Protein AF-M1NC87-F1 (afdb_monomer)

pLDDT: mean 87.41, std 11.54, range [50.44, 95.81]

Mean predicted aligned error: 5.16 Å

Structure (mmCIF, N/CA/C/O backbone):
data_AF-M1NC87-F1
#
_entry.id   AF-M1NC87-F1
#
loop_
_atom_site.group_PDB
_atom_site.id
_atom_site.type_symbol
_atom_site.label_atom_id
_atom_site.label_alt_id
_atom_site.label_comp_id
_atom_site.label_asym_id
_atom_site.label_entity_id
_atom_site.label_seq_id
_atom_site.pdbx_PDB_ins_code
_atom_site.Cartn_x
_atom_site.Cartn_y
_atom_site.Cartn_z
_atom_site.occupancy
_atom_site.B_iso_or_equiv
_atom_site.auth_seq_id
_atom_site.auth_comp_id
_atom_site.auth_asym_id
_atom_site.auth_atom_id
_atom_site.pdbx_PDB_model_num
ATOM 1 N N . MET A 1 1 ? -3.401 2.325 9.669 1.00 79.31 1 MET A N 1
ATOM 2 C CA . MET A 1 1 ? -2.789 1.642 8.519 1.00 79.31 1 MET A CA 1
ATOM 3 C C . MET A 1 1 ? -1.846 2.608 7.843 1.00 79.31 1 MET A C 1
ATOM 5 O O . MET A 1 1 ? -2.294 3.644 7.360 1.00 79.31 1 MET A O 1
ATOM 9 N N . THR A 1 2 ? -0.558 2.305 7.863 1.00 89.88 2 THR A N 1
ATOM 10 C CA . THR A 1 2 ? 0.468 3.028 7.105 1.00 89.88 2 THR A CA 1
ATOM 11 C C . THR A 1 2 ? 0.716 2.341 5.760 1.00 89.88 2 THR A C 1
ATOM 13 O O . THR A 1 2 ? 0.399 1.163 5.581 1.00 89.88 2 THR A O 1
ATOM 16 N N .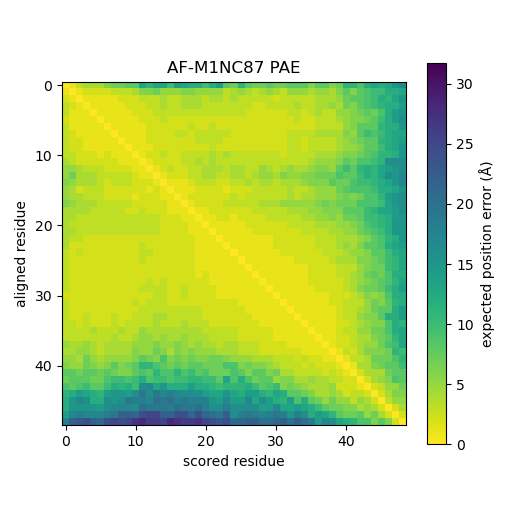 SER A 1 3 ? 1.332 3.048 4.809 1.00 88.56 3 SER A N 1
ATOM 17 C CA . SER A 1 3 ? 1.711 2.460 3.516 1.00 88.56 3 SER A CA 1
ATOM 18 C C . SER A 1 3 ? 2.655 1.261 3.670 1.00 88.56 3 SER A C 1
ATOM 20 O O . SER A 1 3 ? 2.559 0.312 2.900 1.00 88.56 3 SER A O 1
ATOM 22 N N . GLN A 1 4 ? 3.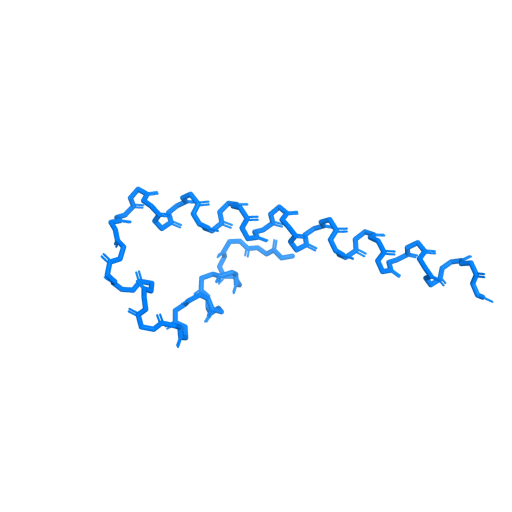538 1.264 4.675 1.00 91.19 4 GLN A N 1
ATOM 23 C CA . GLN A 1 4 ? 4.455 0.150 4.941 1.00 91.19 4 GLN A CA 1
ATOM 24 C C . GLN A 1 4 ? 3.713 -1.113 5.397 1.00 91.19 4 GLN A C 1
ATOM 26 O O . GLN A 1 4 ? 4.032 -2.210 4.944 1.00 91.19 4 GLN A O 1
ATOM 31 N N . GLU A 1 5 ? 2.698 -0.970 6.249 1.00 91.25 5 GLU A N 1
ATOM 32 C CA . GLU A 1 5 ? 1.849 -2.092 6.667 1.00 91.25 5 GLU A CA 1
ATOM 33 C C . GLU A 1 5 ? 1.040 -2.649 5.493 1.00 91.25 5 GLU A C 1
ATOM 35 O O . GLU A 1 5 ? 0.971 -3.863 5.314 1.00 91.25 5 GLU A O 1
ATOM 40 N N . ALA A 1 6 ? 0.486 -1.769 4.653 1.00 92.56 6 ALA A N 1
ATOM 41 C CA . ALA A 1 6 ? -0.220 -2.178 3.442 1.00 92.56 6 ALA A CA 1
ATOM 42 C C . ALA A 1 6 ? 0.694 -2.968 2.494 1.00 92.56 6 ALA A C 1
ATOM 44 O O . ALA A 1 6 ? 0.289 -4.006 1.984 1.00 92.56 6 ALA A O 1
ATOM 45 N N . ILE A 1 7 ? 1.948 -2.539 2.312 1.00 92.88 7 ILE A N 1
ATOM 46 C CA . ILE A 1 7 ? 2.932 -3.270 1.502 1.00 92.88 7 ILE A CA 1
ATOM 47 C C . ILE A 1 7 ? 3.174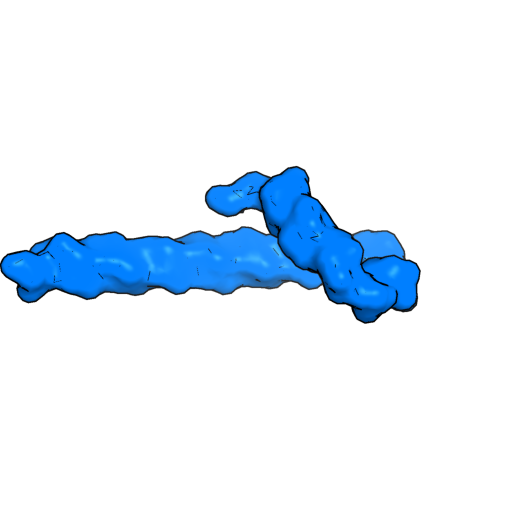 -4.677 2.058 1.00 92.88 7 ILE A C 1
ATOM 49 O O . ILE A 1 7 ? 3.152 -5.629 1.283 1.00 92.88 7 ILE A O 1
ATOM 53 N N . ARG A 1 8 ? 3.353 -4.831 3.379 1.00 93.31 8 ARG A N 1
ATOM 54 C CA . ARG A 1 8 ? 3.573 -6.150 4.004 1.00 93.31 8 ARG A CA 1
ATOM 55 C C . ARG A 1 8 ? 2.430 -7.122 3.721 1.00 93.31 8 ARG A C 1
ATOM 57 O O . ARG A 1 8 ? 2.691 -8.291 3.477 1.00 93.31 8 ARG A O 1
ATOM 64 N N . VAL A 1 9 ? 1.188 -6.638 3.723 1.00 93.50 9 VAL A N 1
ATOM 65 C CA . VAL A 1 9 ? 0.010 -7.454 3.390 1.00 93.50 9 VAL A CA 1
ATOM 66 C C . VAL A 1 9 ? -0.050 -7.745 1.892 1.00 93.50 9 VAL A C 1
ATOM 68 O O . VAL A 1 9 ? -0.228 -8.891 1.491 1.00 93.50 9 VAL A O 1
ATOM 71 N N . LEU A 1 10 ? 0.114 -6.722 1.052 1.00 92.25 10 LEU A N 1
ATOM 72 C CA . LEU A 1 10 ? -0.023 -6.854 -0.399 1.00 92.25 10 LEU A CA 1
ATOM 73 C C . LEU A 1 10 ? 1.068 -7.747 -1.010 1.00 92.25 10 LEU A C 1
ATOM 75 O O . LEU A 1 10 ? 0.777 -8.500 -1.935 1.00 92.25 10 LEU A O 1
ATOM 79 N N . MET A 1 11 ? 2.287 -7.730 -0.461 1.00 94.31 11 MET A N 1
ATOM 80 C CA . MET A 1 11 ? 3.390 -8.603 -0.882 1.00 94.31 11 MET A CA 1
ATOM 81 C C . MET A 1 11 ? 3.128 -10.094 -0.642 1.00 94.31 11 MET A C 1
ATOM 83 O O . MET A 1 11 ? 3.795 -10.917 -1.260 1.00 94.31 11 MET A O 1
ATOM 87 N N . LEU A 1 12 ? 2.160 -10.466 0.204 1.00 94.44 12 LEU A N 1
ATOM 88 C CA . LEU A 1 12 ? 1.774 -11.873 0.376 1.00 94.44 12 LEU A CA 1
ATOM 89 C C . LEU A 1 12 ? 1.080 -12.438 -0.871 1.00 94.44 12 LEU A C 1
ATOM 91 O O . LEU A 1 12 ? 1.035 -13.651 -1.054 1.00 94.44 12 LEU A O 1
ATOM 95 N N . SER A 1 13 ? 0.545 -11.573 -1.737 1.00 91.62 13 SER A N 1
ATOM 96 C CA . SER A 1 13 ? -0.054 -11.990 -2.999 1.00 91.62 13 SER A CA 1
ATOM 97 C C . SER A 1 13 ? 0.984 -11.979 -4.127 1.00 91.62 13 SER A C 1
ATOM 99 O O . SER A 1 13 ? 1.601 -10.940 -4.382 1.00 91.62 13 SER A O 1
ATOM 101 N N . PRO A 1 14 ? 1.126 -13.071 -4.903 1.00 91.31 14 PRO A N 1
ATOM 102 C CA . PRO A 1 14 ? 2.047 -13.117 -6.041 1.00 91.31 14 PRO A CA 1
ATOM 103 C C . PRO A 1 14 ? 1.694 -12.099 -7.139 1.00 91.31 14 PRO A C 1
ATOM 105 O O . PRO A 1 14 ? 2.548 -11.723 -7.942 1.00 91.31 14 PRO A O 1
ATOM 108 N N . ILE A 1 15 ? 0.451 -11.608 -7.162 1.00 91.19 15 ILE A N 1
ATOM 109 C CA . ILE A 1 15 ? -0.013 -10.583 -8.106 1.00 91.19 15 ILE A CA 1
ATOM 110 C C . ILE A 1 15 ? 0.731 -9.263 -7.885 1.00 91.19 15 ILE A C 1
ATOM 112 O O . ILE A 1 15 ? 1.062 -8.582 -8.853 1.00 91.19 15 ILE A O 1
ATOM 116 N N . TYR A 1 16 ? 1.071 -8.924 -6.638 1.00 91.38 16 TYR A N 1
ATOM 117 C CA . TYR A 1 16 ? 1.758 -7.674 -6.308 1.00 91.38 16 TYR A CA 1
ATOM 118 C C . TYR A 1 16 ? 3.089 -7.521 -7.055 1.00 91.38 16 TYR A C 1
ATOM 120 O O . TYR A 1 16 ? 3.433 -6.432 -7.518 1.00 91.38 16 TYR A O 1
ATOM 128 N N . PHE A 1 17 ? 3.813 -8.626 -7.249 1.00 91.75 17 PHE A N 1
ATOM 129 C CA . PHE A 1 17 ? 5.090 -8.626 -7.960 1.00 91.75 17 PHE A CA 1
ATOM 130 C C . PHE A 1 17 ? 4.943 -8.453 -9.474 1.00 91.75 17 PHE A C 1
ATOM 132 O O . PHE A 1 17 ? 5.862 -7.940 -10.107 1.00 91.75 17 PHE A O 1
ATOM 139 N N . ARG A 1 18 ? 3.784 -8.797 -10.045 1.00 95.00 18 ARG A N 1
ATOM 140 C CA . ARG A 1 18 ? 3.496 -8.617 -11.477 1.00 95.00 18 ARG A CA 1
ATOM 141 C C . ARG A 1 18 ? 3.114 -7.181 -11.839 1.00 95.00 18 ARG A C 1
ATOM 143 O O . ARG A 1 18 ? 3.174 -6.816 -13.006 1.00 95.00 18 ARG A O 1
ATOM 150 N N . LEU A 1 19 ? 2.725 -6.375 -10.853 1.00 92.88 19 LEU A N 1
ATOM 151 C CA . LEU A 1 19 ? 2.311 -4.989 -11.057 1.00 92.88 19 LEU A CA 1
ATOM 152 C C . LEU A 1 19 ? 3.496 -4.062 -11.326 1.00 92.88 19 LEU A C 1
ATOM 154 O O . LEU A 1 19 ? 4.567 -4.210 -10.723 1.00 92.88 19 LEU A O 1
ATOM 158 N N . THR A 1 20 ? 3.266 -3.053 -12.168 1.00 95.69 20 THR A N 1
ATOM 159 C CA . THR A 1 20 ? 4.242 -1.985 -12.388 1.00 95.69 20 THR A CA 1
ATOM 160 C C . THR A 1 20 ? 4.393 -1.126 -11.125 1.00 95.69 20 THR A C 1
ATOM 162 O O . THR A 1 20 ? 3.499 -1.086 -10.272 1.00 95.69 20 THR A O 1
ATOM 165 N N . PRO A 1 21 ? 5.500 -0.379 -10.970 1.00 92.88 21 PRO A N 1
ATOM 166 C CA . PRO A 1 21 ? 5.659 0.531 -9.838 1.00 92.88 21 PRO A CA 1
ATOM 167 C C . PRO A 1 21 ? 4.538 1.576 -9.719 1.00 92.88 21 PRO A C 1
ATOM 169 O O . PRO A 1 21 ? 4.232 2.006 -8.606 1.00 92.88 21 PRO A O 1
ATOM 172 N N . ALA A 1 22 ?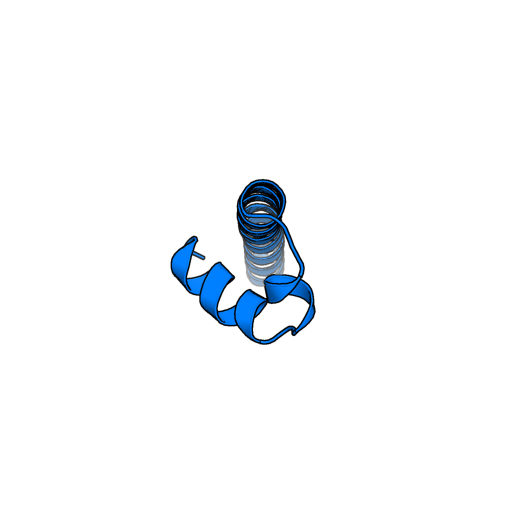 3.929 1.992 -10.836 1.00 95.00 22 ALA A N 1
ATOM 173 C CA . ALA A 1 22 ? 2.797 2.916 -10.833 1.0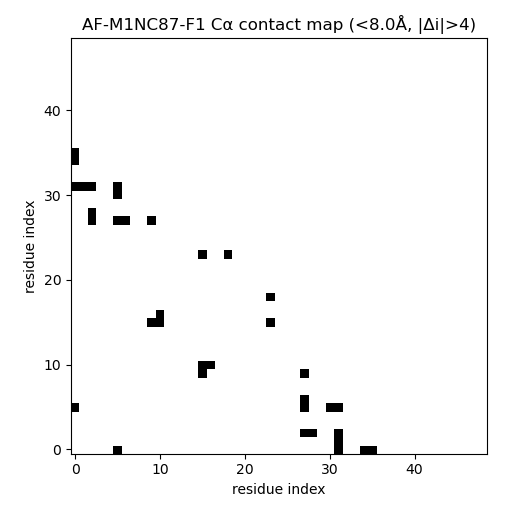0 95.00 22 ALA A CA 1
ATOM 174 C C . ALA A 1 22 ? 1.543 2.254 -10.247 1.00 95.00 22 ALA A C 1
ATOM 176 O O . ALA A 1 22 ? 0.972 2.782 -9.289 1.00 95.00 22 ALA A O 1
ATOM 177 N N . ASP A 1 23 ? 1.205 1.057 -10.727 1.00 95.06 23 ASP A N 1
ATOM 178 C CA . ASP A 1 23 ? 0.037 0.303 -10.259 1.00 95.06 23 ASP A CA 1
ATOM 179 C C . ASP A 1 23 ? 0.174 -0.089 -8.787 1.00 95.06 23 ASP A C 1
ATOM 181 O O . ASP A 1 23 ? -0.781 -0.001 -8.020 1.00 95.06 23 ASP A O 1
ATOM 185 N N . ARG A 1 24 ? 1.388 -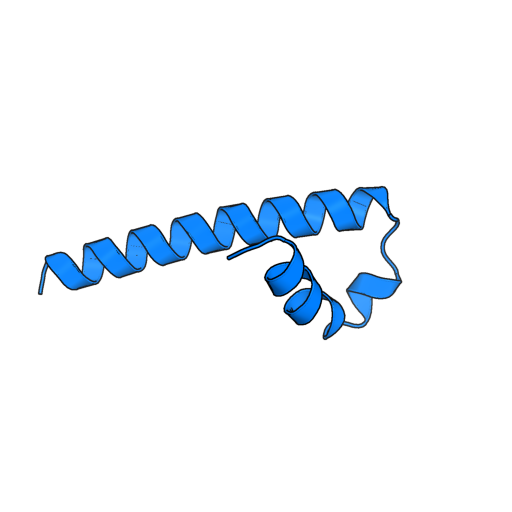0.445 -8.339 1.00 94.62 24 ARG A N 1
ATOM 186 C CA . ARG A 1 24 ? 1.651 -0.726 -6.918 1.00 94.62 24 ARG A CA 1
ATOM 187 C C . ARG A 1 24 ? 1.345 0.481 -6.041 1.00 94.62 24 ARG A C 1
ATOM 189 O O . ARG A 1 24 ? 0.726 0.325 -4.991 1.00 94.62 24 ARG A O 1
ATOM 196 N N . ARG A 1 25 ? 1.769 1.684 -6.448 1.00 93.88 25 ARG A N 1
ATOM 197 C CA . ARG A 1 25 ? 1.488 2.915 -5.690 1.00 93.88 25 ARG A CA 1
ATOM 198 C C . ARG A 1 25 ? -0.010 3.192 -5.617 1.00 93.88 25 ARG A C 1
ATOM 200 O O . ARG A 1 25 ? -0.494 3.561 -4.547 1.00 93.88 25 ARG A O 1
ATOM 207 N N . GLN A 1 26 ? -0.726 2.994 -6.722 1.00 95.81 26 GLN A N 1
ATOM 208 C CA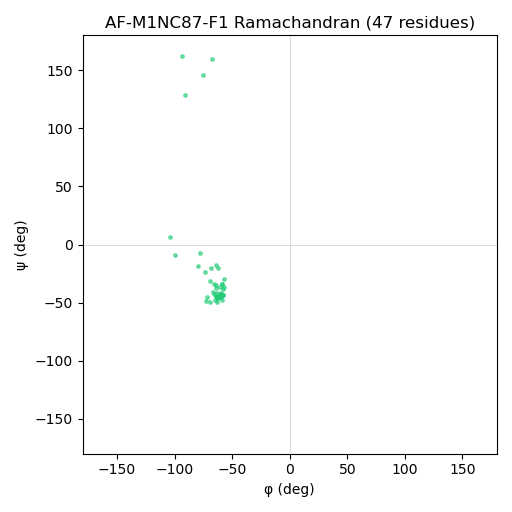 . GLN A 1 26 ? -2.177 3.144 -6.753 1.00 95.81 26 GLN A CA 1
ATOM 209 C C . GLN A 1 26 ? -2.862 2.129 -5.827 1.00 95.81 26 GLN A C 1
ATOM 211 O O . GLN A 1 26 ? -3.627 2.530 -4.952 1.00 95.81 26 GLN A O 1
ATOM 216 N N . LEU A 1 27 ? -2.497 0.848 -5.928 1.00 94.56 27 LEU A N 1
ATOM 217 C CA . LEU A 1 27 ? -3.045 -0.230 -5.106 1.00 94.56 27 LEU A CA 1
ATOM 218 C C . LEU A 1 27 ? -2.833 0.014 -3.605 1.00 94.56 27 LEU A C 1
ATOM 220 O O . LEU A 1 27 ? -3.754 -0.158 -2.809 1.00 94.56 27 LEU A O 1
ATOM 224 N N . ILE A 1 28 ? -1.636 0.457 -3.204 1.00 94.38 28 ILE A N 1
ATOM 225 C CA . ILE A 1 28 ? -1.339 0.791 -1.802 1.00 94.38 28 ILE A CA 1
ATOM 226 C C . ILE A 1 28 ? -2.236 1.938 -1.318 1.00 94.38 28 ILE A C 1
ATOM 228 O O . ILE A 1 28 ? -2.790 1.865 -0.219 1.00 94.38 28 ILE A O 1
ATOM 232 N N . ARG A 1 29 ? -2.401 2.996 -2.125 1.00 95.00 29 ARG A N 1
ATOM 233 C CA . ARG A 1 29 ? -3.245 4.149 -1.774 1.00 95.00 29 ARG A CA 1
ATOM 234 C C . ARG A 1 29 ? -4.710 3.736 -1.615 1.00 95.00 29 ARG A C 1
ATOM 236 O O . ARG A 1 29 ? -5.341 4.116 -0.628 1.00 95.00 29 ARG A O 1
ATOM 243 N N . GLU A 1 30 ? -5.237 2.953 -2.551 1.00 95.31 30 GLU A N 1
ATOM 244 C CA . GLU A 1 30 ? -6.611 2.444 -2.499 1.00 95.31 30 GLU A CA 1
ATOM 245 C C . GLU A 1 30 ? -6.835 1.547 -1.282 1.00 95.31 30 GLU A C 1
ATOM 247 O O . GLU A 1 30 ? -7.791 1.753 -0.532 1.00 95.31 30 GLU A O 1
ATOM 252 N N . TYR A 1 31 ? -5.909 0.624 -1.016 1.00 94.06 31 TYR A N 1
ATOM 253 C CA . TYR A 1 31 ? -5.976 -0.258 0.143 1.00 94.06 31 TYR A CA 1
ATOM 254 C C . TYR A 1 31 ? -6.007 0.527 1.462 1.00 94.06 31 TYR A C 1
ATOM 256 O O . TYR A 1 31 ? -6.873 0.292 2.307 1.00 94.06 31 TYR A O 1
ATOM 264 N N . CYS A 1 32 ? -5.112 1.505 1.637 1.00 93.69 32 CYS A N 1
ATOM 265 C CA . CYS A 1 32 ? -5.088 2.355 2.831 1.00 93.69 32 CYS A CA 1
ATOM 266 C C . CYS A 1 32 ? -6.403 3.132 3.019 1.00 93.69 32 CYS A C 1
ATOM 268 O O . CYS A 1 32 ? -6.922 3.223 4.140 1.00 93.69 32 CYS A O 1
ATOM 270 N N . ASN A 1 33 ? -6.969 3.663 1.931 1.00 94.38 33 ASN A N 1
ATOM 271 C CA . ASN A 1 33 ? -8.242 4.381 1.960 1.00 94.38 33 ASN A CA 1
ATOM 272 C C . ASN A 1 33 ? -9.406 3.463 2.352 1.00 94.38 33 ASN A C 1
ATOM 274 O O . ASN A 1 33 ? -10.188 3.811 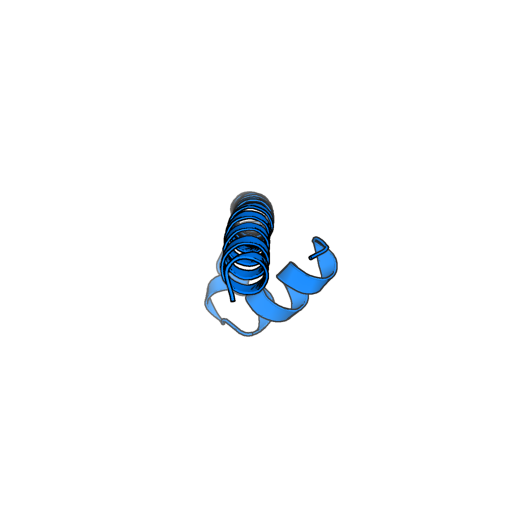3.239 1.00 94.38 33 ASN A O 1
ATOM 278 N N . LEU A 1 34 ? -9.506 2.284 1.736 1.00 94.19 34 LEU A N 1
ATOM 279 C CA . LEU A 1 34 ? -10.544 1.298 2.043 1.00 94.19 34 LEU A CA 1
ATOM 280 C C . LEU A 1 34 ? -10.440 0.809 3.487 1.00 94.19 34 LEU A C 1
ATOM 282 O O . LEU A 1 34 ? -11.436 0.802 4.211 1.00 94.19 34 LEU A O 1
ATOM 286 N N . PHE A 1 35 ? -9.230 0.489 3.947 1.00 92.25 35 PHE A N 1
ATOM 287 C CA . PHE A 1 35 ? -8.996 0.073 5.326 1.00 92.25 35 PHE A CA 1
ATOM 288 C C . PHE A 1 35 ? -9.450 1.147 6.320 1.00 92.25 35 PHE A C 1
ATOM 290 O O . PHE A 1 35 ? -10.134 0.853 7.300 1.00 92.25 35 PHE A O 1
ATOM 297 N N . THR A 1 36 ? -9.144 2.415 6.037 1.00 91.38 36 THR A N 1
ATOM 298 C CA . THR A 1 36 ? -9.583 3.547 6.864 1.00 91.38 36 THR A CA 1
ATOM 299 C C . THR A 1 36 ? -11.106 3.637 6.933 1.00 91.38 36 THR A C 1
ATOM 301 O O . THR A 1 36 ? -11.663 3.837 8.013 1.00 91.38 36 THR A O 1
ATOM 304 N N . GLN A 1 37 ? -11.800 3.460 5.807 1.00 91.94 37 GLN A N 1
ATOM 305 C CA . GLN A 1 37 ? -13.264 3.466 5.773 1.00 91.94 37 GLN A CA 1
ATOM 306 C C . GLN A 1 37 ? -13.864 2.310 6.582 1.00 91.94 37 GLN A C 1
ATOM 308 O O . GLN A 1 37 ? -14.783 2.530 7.374 1.00 91.94 37 GLN A O 1
ATOM 313 N N . VAL A 1 38 ? -13.322 1.098 6.443 1.00 91.56 38 VAL A N 1
ATOM 314 C CA . VAL A 1 38 ? -13.779 -0.085 7.189 1.00 91.56 38 VAL A CA 1
ATOM 315 C C . VAL A 1 38 ? -13.542 0.084 8.691 1.00 91.56 38 VAL A C 1
ATOM 317 O O . VAL A 1 38 ? -14.445 -0.177 9.488 1.00 91.56 38 VAL A O 1
ATOM 320 N N . CYS A 1 39 ? -12.373 0.584 9.097 1.00 86.94 39 CYS A N 1
ATOM 321 C CA . CYS A 1 39 ? -12.079 0.879 10.500 1.00 86.94 39 CYS A CA 1
ATOM 322 C C . CYS A 1 39 ? -13.035 1.924 11.082 1.00 86.94 39 CYS A C 1
ATOM 324 O O . CYS A 1 39 ? -13.553 1.720 12.179 1.00 86.94 39 CYS A O 1
ATOM 326 N N . LYS A 1 40 ? -13.328 3.002 10.342 1.00 84.50 40 LYS A N 1
ATOM 327 C CA . LYS A 1 40 ? -14.311 4.012 10.764 1.00 84.50 40 LYS A CA 1
ATOM 328 C C . LYS A 1 40 ? -15.706 3.409 10.951 1.00 84.50 40 LYS A C 1
ATOM 330 O O . LYS A 1 40 ? -16.360 3.706 11.945 1.00 84.50 40 LYS A O 1
ATOM 335 N N . ARG A 1 41 ? -16.156 2.546 10.032 1.00 80.88 41 ARG A N 1
ATOM 336 C CA . ARG A 1 41 ? -17.455 1.857 10.149 1.00 80.88 41 ARG A CA 1
ATOM 337 C C . ARG A 1 41 ? -17.509 0.938 11.369 1.00 80.88 41 ARG A C 1
ATOM 339 O O . ARG A 1 41 ? -18.459 1.021 12.137 1.00 80.88 41 ARG A O 1
ATOM 346 N N . ARG A 1 42 ? -16.468 0.130 11.601 1.00 74.56 42 ARG A N 1
ATOM 347 C CA . ARG A 1 42 ? -16.382 -0.737 12.791 1.00 74.56 42 ARG A CA 1
ATOM 348 C C . ARG A 1 42 ? -16.396 0.045 14.103 1.00 74.56 42 ARG A C 1
ATOM 350 O O . ARG A 1 42 ? -16.980 -0.420 15.070 1.00 74.56 42 ARG A O 1
ATOM 357 N N . GLN A 1 43 ? -15.774 1.221 14.147 1.00 72.00 43 GLN A N 1
ATOM 358 C CA . GLN A 1 43 ? -15.805 2.076 15.339 1.00 72.00 43 GLN A CA 1
ATOM 359 C C . GLN A 1 43 ? -17.185 2.685 15.608 1.00 72.00 43 GLN A C 1
ATOM 361 O O . GLN A 1 43 ? -17.518 2.900 16.767 1.00 72.00 43 GLN A O 1
ATOM 366 N N . ARG A 1 44 ? -17.982 2.962 14.568 1.00 68.12 44 ARG A N 1
ATOM 367 C CA . ARG A 1 44 ? -19.369 3.425 14.731 1.00 68.12 44 ARG A CA 1
ATOM 368 C C . ARG A 1 44 ? -20.280 2.308 15.229 1.00 68.12 44 ARG A C 1
ATOM 370 O O . ARG A 1 44 ? -20.973 2.520 16.209 1.00 68.12 44 ARG A O 1
ATOM 377 N N . ALA A 1 45 ? -20.166 1.113 14.650 1.00 64.62 45 ALA A N 1
ATOM 378 C CA . ALA A 1 45 ? -20.919 -0.056 15.107 1.00 64.62 45 ALA A CA 1
ATOM 379 C C . ALA A 1 45 ? -20.634 -0.411 16.580 1.00 64.62 45 ALA A C 1
ATOM 381 O O . ALA A 1 45 ? -21.531 -0.819 17.294 1.00 64.62 45 ALA A O 1
ATOM 382 N N . LYS A 1 46 ? -19.399 -0.196 17.060 1.00 62.22 46 LYS A N 1
ATOM 383 C CA . LYS A 1 46 ? -19.025 -0.395 18.473 1.00 62.22 46 LYS A CA 1
ATOM 384 C C . LYS A 1 46 ? -19.453 0.729 19.428 1.00 62.22 46 LYS A C 1
ATOM 386 O O . LYS A 1 46 ? -19.192 0.619 20.617 1.00 62.22 46 LYS A O 1
ATOM 391 N N . LYS A 1 47 ? -19.985 1.844 18.922 1.00 59.09 47 LYS A N 1
ATOM 392 C CA . LYS A 1 47 ? -20.490 2.962 19.740 1.00 59.09 47 LYS A CA 1
ATOM 393 C C . LYS A 1 47 ? -22.013 2.938 19.899 1.00 59.09 47 LYS A C 1
ATOM 395 O O . LYS A 1 47 ? -22.531 3.748 20.657 1.00 59.09 47 LYS A O 1
ATOM 400 N N . GLU A 1 48 ? -22.699 2.068 19.162 1.00 55.75 48 GLU A N 1
ATOM 401 C CA . GLU A 1 48 ? -24.158 1.892 19.183 1.00 55.75 48 GLU A CA 1
ATOM 402 C C . GLU A 1 48 ? -24.590 0.621 19.942 1.00 55.75 48 GLU A C 1
ATOM 404 O O . GLU A 1 48 ? -25.775 0.301 19.955 1.00 55.75 48 GLU A O 1
ATOM 409 N N . GLU A 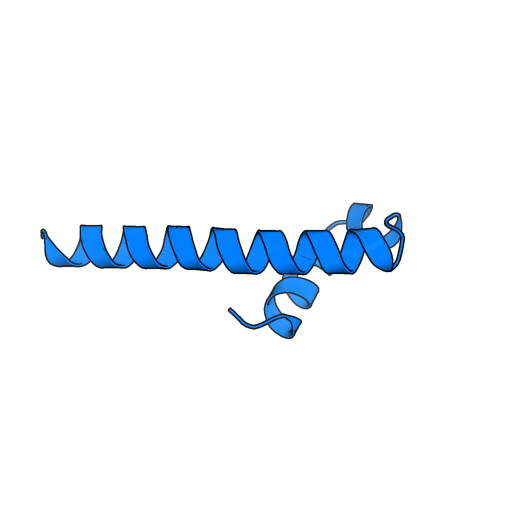1 49 ? -23.645 -0.072 20.584 1.00 50.44 49 GLU A N 1
ATOM 410 C CA . GLU A 1 49 ? -23.853 -1.208 21.497 1.00 50.44 49 GLU A CA 1
ATOM 411 C C . GLU A 1 49 ? -23.438 -0.793 22.914 1.00 50.44 49 GLU A C 1
ATOM 413 O O . GLU A 1 49 ? -24.196 -1.093 23.862 1.00 50.44 49 GLU A O 1
#

Sequence (49 aa):
MTSQEAIRVLMLSPIYFRLTPADRRQLIREYCNLFTQVCKRRQRAKKEE

Foldseek 3Di:
DDLVVLCVVLVVDPVLVVDDPVVNVVSSVVVVVVVVVVVVVVVVVVVVD

Secondary structure (DSSP, 8-state):
--HHHHHHHHTTSHHHHHS-HHHHHHHHHHHHHHHHHHHHHHHHHTT--

Organism: Desulfocapsa sulfexigens (strain DSM 10523 / SB164P1) (NCBI:txid1167006)

Radius of gyration: 13.42 Å; Cα contacts (8 Å, |Δi|>4): 18; chains: 1; bounding box: 30×18×34 Å

Solvent-accessible surface area (backbone atoms only — not comparable to full-atom values): 2919 Å² total; per-residue (Å²): 129,54,69,69,58,45,47,63,58,47,64,74,39,79,63,54,75,74,45,51,77,67,54,48,54,52,51,43,54,52,50,47,52,51,51,51,52,52,52,53,51,54,55,50,62,68,71,77,113